Protein AF-A0A970CNE1-F1 (afdb_monomer_lite)

Radius of gyration: 15.37 Å; chains: 1; bounding box: 44×31×36 Å

Foldseek 3Di:
DDPPPDDDDPVLVVLVVVLVVLVVVLVVLVVVCVVPVVSVLVSLLSQLVSLQSQLVSCCPPVVDNVSNVVSPVSSVVSVVVSVVVVVD

Structure (mmCIF, N/CA/C/O backbone):
data_AF-A0A970CNE1-F1
#
_entry.id   AF-A0A970CNE1-F1
#
loop_
_atom_site.group_PDB
_atom_site.id
_atom_site.type_symbol
_atom_site.label_atom_id
_atom_site.label_alt_id
_atom_site.label_comp_id
_atom_site.label_asym_id
_atom_site.label_entity_id
_atom_site.label_seq_id
_atom_site.pdbx_PDB_ins_code
_atom_site.Cartn_x
_atom_site.Cartn_y
_atom_site.Cartn_z
_atom_site.occupancy
_atom_site.B_iso_or_equiv
_atom_site.auth_seq_id
_atom_site.auth_comp_id
_atom_site.auth_asym_id
_atom_site.auth_atom_id
_atom_site.pdbx_PDB_model_num
ATOM 1 N N . MET A 1 1 ? 19.623 -21.012 -14.960 1.00 44.28 1 MET A N 1
ATOM 2 C CA . MET A 1 1 ? 19.693 -20.192 -13.730 1.00 44.28 1 MET A CA 1
ATOM 3 C C . MET A 1 1 ? 20.369 -18.878 -14.083 1.00 44.28 1 MET A C 1
ATOM 5 O O . MET A 1 1 ? 21.590 -18.826 -14.142 1.00 44.28 1 MET A O 1
ATOM 9 N N . ASP A 1 2 ? 19.581 -17.863 -14.434 1.00 43.16 2 ASP A N 1
ATOM 10 C CA . ASP A 1 2 ? 20.099 -16.596 -14.956 1.00 43.16 2 ASP A CA 1
ATOM 11 C C . ASP A 1 2 ? 20.418 -15.637 -13.793 1.00 43.16 2 ASP A C 1
ATOM 13 O O . ASP A 1 2 ? 19.537 -15.199 -13.051 1.00 43.16 2 ASP A O 1
ATOM 17 N N . LYS A 1 3 ? 21.710 -15.370 -13.579 1.00 48.72 3 LYS A N 1
ATOM 18 C CA . LYS A 1 3 ? 22.260 -14.547 -12.488 1.00 48.72 3 LYS A CA 1
ATOM 19 C C . LYS A 1 3 ? 22.131 -13.044 -12.801 1.00 48.72 3 LYS A C 1
ATOM 21 O O . LYS A 1 3 ? 23.131 -12.336 -12.855 1.00 48.72 3 LYS A O 1
ATOM 26 N N . LYS A 1 4 ? 20.911 -12.532 -13.004 1.00 49.03 4 LYS A N 1
ATOM 27 C CA . LYS A 1 4 ? 20.655 -11.104 -13.321 1.00 49.03 4 LYS A CA 1
ATOM 28 C C . LYS A 1 4 ? 20.023 -10.278 -12.192 1.00 49.03 4 LYS A C 1
ATOM 30 O O . LYS A 1 4 ? 19.550 -9.173 -12.433 1.00 49.03 4 LYS A O 1
ATOM 35 N N . HIS A 1 5 ? 20.026 -10.772 -10.955 1.00 50.75 5 HIS A N 1
ATOM 36 C CA . HIS A 1 5 ? 19.289 -10.138 -9.851 1.00 50.75 5 HIS A CA 1
ATOM 37 C C . HIS A 1 5 ? 20.105 -9.251 -8.904 1.00 50.75 5 HIS A C 1
ATOM 39 O O . HIS A 1 5 ? 19.549 -8.783 -7.916 1.00 50.75 5 HIS A O 1
ATOM 45 N N . HIS A 1 6 ? 21.388 -8.983 -9.162 1.00 56.69 6 HIS A N 1
ATOM 46 C CA . HIS A 1 6 ? 22.212 -8.450 -8.075 1.00 56.69 6 HIS A CA 1
ATOM 47 C C . HIS A 1 6 ? 22.161 -6.940 -7.823 1.00 56.69 6 HIS A C 1
ATOM 49 O O . HIS A 1 6 ? 22.647 -6.546 -6.775 1.00 56.69 6 HIS A O 1
ATOM 55 N N . ASN A 1 7 ? 21.543 -6.112 -8.679 1.00 63.09 7 ASN A N 1
ATOM 56 C CA . ASN A 1 7 ? 21.368 -4.677 -8.403 1.00 63.09 7 ASN A CA 1
ATOM 57 C C . ASN A 1 7 ? 20.109 -4.119 -9.088 1.00 63.09 7 ASN A C 1
ATOM 59 O O . ASN A 1 7 ? 20.138 -3.750 -10.262 1.00 63.09 7 ASN A O 1
ATOM 63 N N . LEU A 1 8 ? 18.989 -4.038 -8.361 1.00 69.31 8 LEU A N 1
ATOM 64 C CA . LEU A 1 8 ? 17.861 -3.205 -8.794 1.00 69.31 8 LEU A CA 1
ATOM 65 C C . LEU A 1 8 ? 18.339 -1.747 -8.907 1.00 69.31 8 LEU A C 1
ATOM 67 O O . LEU A 1 8 ? 19.092 -1.313 -8.032 1.00 69.31 8 LEU A O 1
ATOM 71 N N . PRO A 1 9 ? 17.905 -0.974 -9.923 1.00 78.31 9 PRO A N 1
ATOM 72 C CA . PRO A 1 9 ? 18.248 0.442 -9.995 1.00 78.31 9 PRO A CA 1
ATOM 73 C C . PRO A 1 9 ? 17.782 1.155 -8.713 1.00 78.31 9 PRO A C 1
ATOM 75 O O . PRO A 1 9 ? 16.760 0.747 -8.148 1.00 78.31 9 PRO A O 1
ATOM 78 N N . PRO A 1 10 ? 18.473 2.218 -8.258 1.00 76.94 10 PRO A N 1
ATOM 79 C CA . PRO A 1 10 ? 18.212 2.857 -6.962 1.00 76.94 10 PRO A CA 1
ATOM 80 C C . PRO A 1 10 ? 16.728 3.183 -6.733 1.00 76.94 10 PRO A C 1
ATOM 82 O O . PRO A 1 10 ? 16.165 2.892 -5.682 1.00 76.94 10 PRO A O 1
ATOM 85 N N . ASN A 1 11 ? 16.045 3.658 -7.778 1.00 78.19 11 ASN A N 1
ATOM 86 C CA . ASN A 1 11 ? 14.622 4.002 -7.734 1.00 78.19 11 ASN A CA 1
ATOM 87 C C . ASN A 1 11 ? 13.696 2.806 -7.451 1.00 78.19 11 ASN A C 1
ATOM 89 O O . ASN A 1 11 ? 12.613 2.985 -6.899 1.00 78.19 11 ASN A O 1
ATOM 93 N N . ASN A 1 12 ? 14.087 1.591 -7.838 1.00 85.25 12 ASN A N 1
ATOM 94 C CA . ASN A 1 12 ? 13.315 0.381 -7.554 1.00 85.25 12 ASN A CA 1
ATOM 95 C C . ASN A 1 12 ? 13.545 -0.099 -6.113 1.00 85.25 12 ASN A C 1
ATOM 97 O O . ASN A 1 12 ? 12.617 -0.609 -5.492 1.00 85.25 12 ASN A O 1
ATOM 101 N N . GLN A 1 13 ? 14.748 0.105 -5.565 1.00 88.75 13 GLN A N 1
ATOM 102 C CA . GLN A 1 13 ? 15.043 -0.200 -4.161 1.00 88.75 13 GLN A CA 1
ATOM 103 C C . GLN A 1 13 ? 14.247 0.709 -3.219 1.00 88.75 13 GLN A C 1
ATOM 105 O O . GLN A 1 13 ? 13.671 0.228 -2.248 1.00 88.75 13 GLN A O 1
ATOM 110 N N . ILE A 1 14 ? 14.133 2.000 -3.554 1.00 90.69 14 ILE A N 1
ATOM 111 C CA . ILE A 1 14 ? 13.315 2.965 -2.803 1.00 90.69 14 ILE A CA 1
ATOM 112 C C . ILE A 1 14 ? 11.846 2.526 -2.771 1.00 90.69 14 ILE A C 1
ATOM 114 O O . ILE A 1 14 ? 11.232 2.521 -1.708 1.00 90.69 14 ILE A O 1
ATOM 118 N N . GLY A 1 15 ? 11.288 2.107 -3.912 1.00 90.31 15 GLY A N 1
ATOM 119 C CA . GLY A 1 15 ? 9.912 1.606 -3.975 1.00 90.31 15 GLY A CA 1
ATOM 120 C C . GLY A 1 15 ? 9.676 0.408 -3.050 1.00 90.31 15 GLY A C 1
ATOM 121 O O . GLY A 1 15 ? 8.671 0.366 -2.339 1.00 90.31 15 GLY A O 1
ATOM 122 N N . LEU A 1 16 ? 10.618 -0.540 -3.007 1.00 93.62 16 LEU A N 1
ATOM 123 C CA . LEU A 1 16 ? 10.555 -1.692 -2.102 1.00 93.62 16 LEU A CA 1
ATOM 124 C C . LEU A 1 16 ? 10.705 -1.288 -0.630 1.00 93.62 16 LEU A C 1
ATOM 126 O O . LEU A 1 16 ? 9.987 -1.816 0.214 1.00 93.62 16 LEU A O 1
ATOM 130 N N . LEU A 1 17 ? 11.581 -0.330 -0.320 1.00 94.44 17 LEU A N 1
ATOM 131 C CA . LEU A 1 17 ? 11.741 0.192 1.037 1.00 94.44 17 LEU A CA 1
ATOM 132 C C .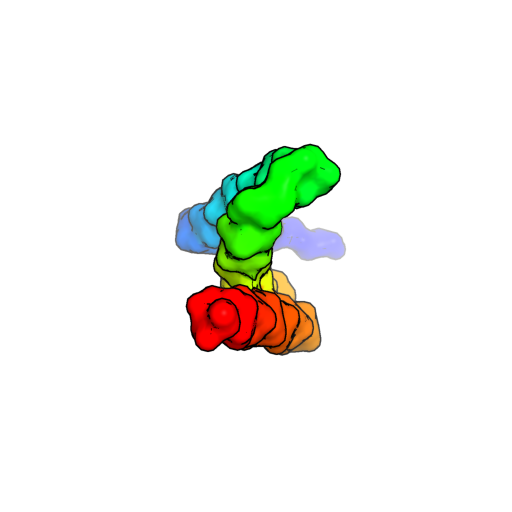 LEU A 1 17 ? 10.445 0.845 1.537 1.00 94.44 17 LEU A C 1
ATOM 134 O O . LEU A 1 17 ? 9.990 0.530 2.634 1.00 94.44 17 LEU A O 1
ATOM 138 N N . ILE A 1 18 ? 9.814 1.690 0.714 1.00 95.50 18 ILE A N 1
ATOM 139 C CA . ILE A 1 18 ? 8.520 2.314 1.031 1.00 95.50 18 ILE A CA 1
ATOM 140 C C . ILE A 1 18 ? 7.452 1.241 1.259 1.00 95.50 18 ILE A C 1
ATOM 142 O O . ILE A 1 18 ? 6.695 1.329 2.223 1.00 95.50 18 ILE A O 1
ATOM 146 N N . GLN A 1 19 ? 7.409 0.204 0.416 1.00 96.31 19 GLN A N 1
ATOM 147 C CA . GLN A 1 19 ? 6.483 -0.913 0.597 1.00 96.31 19 GLN A CA 1
ATOM 148 C C . GLN A 1 19 ? 6.707 -1.622 1.937 1.00 96.31 19 GLN A C 1
ATOM 150 O O . GLN A 1 19 ? 5.740 -1.853 2.655 1.00 96.31 19 GLN A O 1
ATOM 155 N N . CYS A 1 20 ? 7.952 -1.935 2.305 1.00 96.88 20 CYS A N 1
ATOM 156 C CA . CYS A 1 20 ? 8.267 -2.568 3.588 1.00 96.88 20 CYS A CA 1
ATOM 157 C C . CYS A 1 20 ? 7.855 -1.698 4.782 1.00 96.88 20 CYS A C 1
ATOM 159 O O . CYS A 1 20 ? 7.257 -2.207 5.729 1.00 96.88 20 CYS A O 1
ATOM 161 N N . ILE A 1 21 ? 8.128 -0.392 4.723 1.00 97.38 21 ILE A N 1
ATOM 162 C CA . ILE A 1 21 ? 7.727 0.561 5.765 1.00 97.38 21 ILE A CA 1
ATOM 163 C C . ILE A 1 21 ? 6.199 0.589 5.903 1.00 97.38 21 ILE A C 1
ATOM 165 O O . ILE A 1 21 ? 5.677 0.489 7.011 1.00 97.38 21 ILE A O 1
ATOM 169 N N . LEU A 1 22 ? 5.467 0.663 4.788 1.00 96.94 22 LEU A N 1
ATOM 170 C CA . LEU A 1 22 ? 4.004 0.651 4.804 1.00 96.94 22 LEU A CA 1
ATOM 171 C C . LEU A 1 22 ? 3.439 -0.672 5.328 1.00 96.94 22 LEU A C 1
ATOM 173 O O . LEU A 1 22 ? 2.504 -0.641 6.118 1.00 96.94 22 LEU A O 1
ATOM 177 N N . VAL A 1 23 ? 4.010 -1.822 4.951 1.00 97.75 23 VAL A N 1
ATOM 178 C CA . VAL A 1 23 ? 3.613 -3.130 5.504 1.00 97.75 23 VAL A CA 1
ATOM 179 C C . VAL A 1 23 ? 3.777 -3.143 7.021 1.00 97.75 23 VAL A C 1
ATOM 181 O O . VAL A 1 23 ? 2.860 -3.563 7.724 1.00 97.75 23 VAL A O 1
ATOM 184 N N . PHE A 1 24 ? 4.909 -2.652 7.531 1.00 97.56 24 PHE A N 1
ATOM 185 C CA . PHE A 1 24 ? 5.145 -2.559 8.970 1.00 97.56 24 PHE A CA 1
ATOM 186 C C . PHE A 1 24 ? 4.071 -1.709 9.662 1.00 97.56 24 PHE A C 1
ATOM 188 O O . PHE A 1 24 ? 3.463 -2.164 10.630 1.00 97.56 24 PHE A O 1
ATOM 195 N N . PHE A 1 25 ? 3.771 -0.519 9.131 1.00 96.50 25 PHE A N 1
ATOM 196 C CA . PHE A 1 25 ? 2.711 0.327 9.679 1.00 96.50 25 PHE A CA 1
ATOM 197 C C . PHE A 1 25 ? 1.338 -0.338 9.619 1.00 9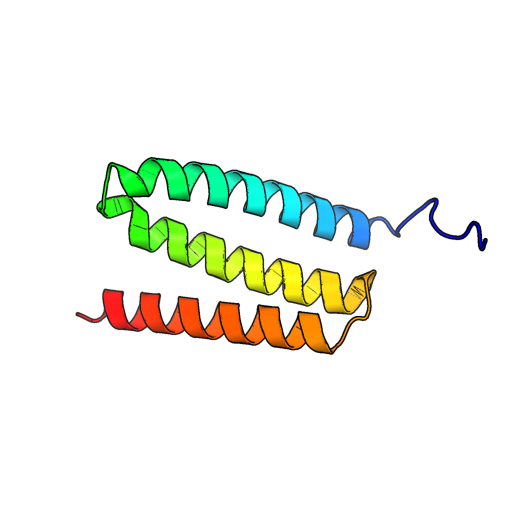6.50 25 PHE A C 1
ATOM 199 O O . PHE A 1 25 ? 0.628 -0.308 10.618 1.00 96.50 25 PHE A O 1
ATOM 206 N N . VAL A 1 26 ? 0.972 -0.978 8.504 1.00 97.00 26 VAL A N 1
ATOM 207 C CA . VAL A 1 26 ? -0.304 -1.701 8.384 1.00 97.00 26 VAL A CA 1
ATOM 208 C C . VAL A 1 26 ? -0.425 -2.770 9.466 1.00 97.00 26 VAL A C 1
ATOM 210 O O . VAL A 1 26 ? -1.454 -2.831 10.127 1.00 97.00 26 VAL A O 1
ATOM 213 N N . ILE A 1 27 ? 0.617 -3.571 9.705 1.00 97.44 27 ILE A N 1
ATOM 214 C CA . ILE A 1 27 ? 0.590 -4.616 10.740 1.00 97.44 27 ILE A CA 1
ATOM 215 C C . ILE A 1 27 ? 0.362 -4.004 12.127 1.00 97.44 27 ILE A C 1
ATOM 217 O O . ILE A 1 27 ? -0.516 -4.457 12.859 1.00 97.44 27 ILE A O 1
ATOM 221 N N . VAL A 1 28 ? 1.110 -2.954 12.476 1.00 97.00 28 VAL A N 1
ATOM 222 C CA . VAL A 1 28 ? 0.970 -2.265 13.770 1.00 97.00 28 VAL A CA 1
ATOM 223 C C . VAL A 1 28 ? -0.438 -1.689 13.934 1.00 97.00 28 VAL A C 1
ATOM 225 O O . VAL A 1 28 ? -1.078 -1.897 14.963 1.00 97.00 28 VAL A O 1
ATOM 228 N N . TYR A 1 29 ? -0.951 -1.011 12.910 1.00 95.75 29 TYR A N 1
ATOM 229 C CA . TYR A 1 29 ? -2.269 -0.379 12.940 1.00 95.75 29 TYR A CA 1
ATOM 230 C C . TYR A 1 29 ? -3.414 -1.395 12.962 1.00 95.75 29 TYR A C 1
ATOM 232 O O . TYR A 1 29 ? -4.394 -1.175 13.668 1.00 95.75 29 TYR A O 1
ATOM 240 N N . ILE A 1 30 ? -3.281 -2.532 12.271 1.00 95.19 30 ILE A N 1
ATOM 241 C CA . ILE A 1 30 ? -4.237 -3.642 12.369 1.00 95.19 30 ILE A CA 1
ATOM 242 C C . ILE A 1 30 ? -4.330 -4.122 13.818 1.00 95.19 30 ILE A C 1
ATOM 244 O O . ILE A 1 30 ? -5.438 -4.216 14.344 1.00 95.19 30 ILE A O 1
ATOM 248 N N . ILE A 1 31 ? -3.188 -4.364 14.473 1.00 97.19 31 ILE A N 1
ATOM 249 C CA . ILE A 1 31 ? -3.155 -4.818 15.870 1.00 97.19 31 ILE A CA 1
ATOM 250 C C . ILE A 1 31 ? -3.832 -3.791 16.779 1.00 97.19 31 ILE A C 1
ATOM 252 O O . ILE A 1 31 ? -4.715 -4.159 17.543 1.00 97.19 31 ILE A O 1
ATOM 256 N N . ILE A 1 32 ? -3.475 -2.509 16.672 1.00 96.69 32 ILE A N 1
ATOM 257 C CA . ILE A 1 32 ? -4.075 -1.446 17.494 1.00 96.69 32 ILE A CA 1
ATOM 258 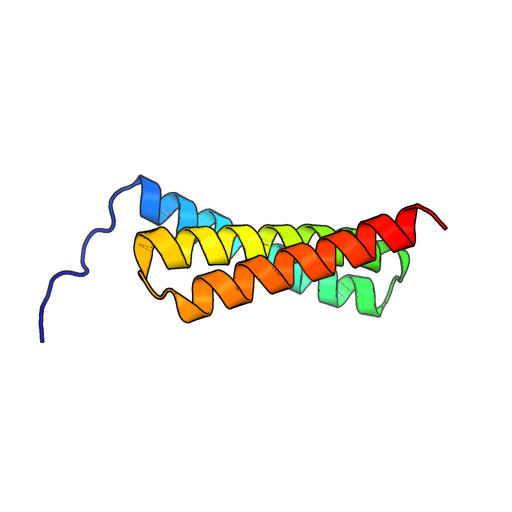C C . ILE A 1 32 ? -5.586 -1.345 17.241 1.00 96.69 32 ILE A C 1
ATOM 260 O O . ILE A 1 32 ? -6.367 -1.260 18.186 1.00 96.69 32 ILE A O 1
ATOM 264 N N . SER A 1 33 ? -6.016 -1.420 15.979 1.00 95.75 33 SER A N 1
ATOM 265 C CA . SER A 1 33 ? -7.431 -1.309 15.607 1.00 95.75 33 SER A CA 1
ATOM 266 C C . SER A 1 33 ? -8.303 -2.465 16.100 1.00 95.75 33 SER A C 1
ATOM 268 O O . SER A 1 33 ? -9.521 -2.318 16.162 1.00 95.75 33 SER A O 1
ATOM 270 N N . ALA A 1 34 ? -7.696 -3.595 16.479 1.00 94.50 34 ALA A N 1
ATOM 271 C CA . ALA A 1 34 ? -8.407 -4.700 17.116 1.00 94.50 34 ALA A CA 1
ATOM 272 C C . ALA A 1 34 ? -8.836 -4.372 18.557 1.00 94.50 34 ALA A C 1
ATOM 274 O O . ALA A 1 34 ? -9.769 -4.990 19.065 1.00 94.50 34 ALA A O 1
ATOM 275 N N . PHE A 1 35 ? -8.174 -3.406 19.201 1.00 96.88 35 PHE A N 1
ATOM 276 C CA . PHE A 1 35 ? -8.497 -2.949 20.554 1.00 96.88 35 PHE A CA 1
ATOM 277 C C . PHE A 1 35 ? -9.249 -1.616 20.547 1.00 96.88 35 PHE A C 1
ATOM 279 O O . PHE A 1 35 ? -10.155 -1.426 21.350 1.00 96.88 35 PHE A O 1
ATOM 286 N N . GLU A 1 36 ? -8.907 -0.717 19.623 1.00 94.12 36 GLU A N 1
ATOM 287 C CA . GLU A 1 36 ? -9.444 0.643 19.568 1.00 94.12 36 GLU A CA 1
ATOM 288 C C . GLU A 1 36 ? -10.022 0.955 18.181 1.00 94.12 36 GLU A C 1
ATOM 290 O O . GLU A 1 36 ? -9.298 1.157 17.200 1.00 94.12 36 GLU A O 1
ATOM 295 N N . SER A 1 37 ? -11.353 1.041 18.095 1.00 91.81 37 SER A N 1
ATOM 296 C CA . SER A 1 37 ? -12.081 1.203 16.826 1.00 91.81 37 SER A CA 1
ATOM 297 C C . SER A 1 37 ? -11.788 2.525 16.108 1.00 91.81 37 SER A C 1
ATOM 299 O O . SER A 1 37 ? -11.906 2.600 14.884 1.00 91.81 37 SER A O 1
ATOM 301 N N . VAL A 1 38 ? -11.328 3.546 16.838 1.00 92.06 38 VAL A N 1
ATOM 302 C CA . VAL A 1 38 ? -10.903 4.846 16.289 1.00 92.06 38 VAL A CA 1
ATOM 303 C C . VAL A 1 38 ? -9.784 4.686 15.250 1.00 92.06 38 VAL A C 1
ATOM 305 O O . VAL A 1 38 ? -9.697 5.468 14.303 1.00 92.06 38 VAL A O 1
ATOM 308 N N . PHE A 1 39 ? -8.960 3.640 15.362 1.00 92.81 39 PHE A N 1
ATOM 309 C CA . PHE A 1 39 ? -7.861 3.391 14.429 1.00 92.81 39 PHE A CA 1
ATOM 310 C C . PHE A 1 39 ? -8.281 2.668 13.146 1.00 92.81 39 PHE A C 1
ATOM 312 O O . PHE A 1 39 ? -7.475 2.597 12.222 1.00 92.81 39 PHE A O 1
ATOM 319 N N . LEU A 1 40 ? -9.525 2.188 13.022 1.00 92.06 40 LEU A N 1
ATOM 320 C CA . LEU A 1 40 ? -9.978 1.460 11.830 1.00 92.06 40 LEU A CA 1
ATOM 321 C C . LEU A 1 40 ? -9.850 2.290 10.546 1.00 92.06 40 LEU A C 1
ATOM 323 O O . LEU A 1 40 ? -9.345 1.787 9.543 1.00 92.06 40 LEU A O 1
ATOM 327 N N . ILE A 1 41 ? -10.256 3.563 10.580 1.00 93.44 41 ILE A N 1
ATOM 328 C CA . ILE A 1 41 ? -10.172 4.456 9.415 1.00 93.44 41 ILE A CA 1
ATOM 329 C C . ILE A 1 41 ? -8.702 4.713 9.024 1.00 93.44 41 ILE A C 1
ATOM 331 O O . ILE A 1 41 ? -8.351 4.455 7.868 1.00 93.44 41 ILE A O 1
ATOM 335 N N . PRO A 1 42 ? -7.806 5.139 9.942 1.00 93.81 42 PRO A N 1
ATOM 336 C CA . PRO A 1 42 ? -6.374 5.223 9.656 1.00 93.81 42 PRO A CA 1
ATOM 337 C C . PRO A 1 42 ? -5.775 3.931 9.079 1.00 93.81 42 PRO A C 1
ATOM 339 O O . PRO A 1 42 ? -5.050 3.987 8.083 1.00 93.81 42 PRO A O 1
ATOM 342 N N . THR A 1 43 ? -6.114 2.764 9.640 1.00 95.81 43 THR A N 1
ATOM 343 C CA . THR A 1 43 ? -5.646 1.457 9.148 1.00 95.81 43 THR A CA 1
ATOM 344 C C . THR A 1 43 ? -6.062 1.226 7.699 1.00 95.81 43 THR A C 1
ATOM 346 O O . THR A 1 43 ? -5.242 0.815 6.875 1.00 95.81 43 THR A O 1
ATOM 349 N N . GLN A 1 44 ? -7.318 1.518 7.354 1.00 95.25 44 GLN A N 1
ATOM 350 C CA . GLN A 1 44 ? -7.835 1.369 5.993 1.00 95.25 44 GLN A CA 1
ATOM 351 C C . GLN A 1 44 ? -7.147 2.325 5.009 1.00 95.25 44 GLN A C 1
ATOM 353 O O . GLN A 1 44 ? -6.777 1.900 3.915 1.00 95.25 44 GLN A O 1
ATOM 358 N N . ILE A 1 45 ? -6.893 3.578 5.401 1.00 95.62 45 ILE A N 1
ATOM 359 C CA . ILE A 1 45 ? -6.171 4.557 4.570 1.00 95.62 45 ILE A CA 1
ATOM 360 C C . ILE A 1 45 ? -4.751 4.069 4.268 1.00 95.62 45 ILE A C 1
ATOM 362 O O . ILE A 1 45 ? -4.343 4.021 3.105 1.00 95.62 45 ILE A O 1
ATOM 366 N N . ILE A 1 46 ? -4.000 3.664 5.295 1.00 96.75 46 ILE A N 1
ATOM 367 C CA . ILE A 1 46 ? -2.623 3.179 5.125 1.00 96.75 46 ILE A CA 1
ATOM 368 C C . ILE A 1 46 ? -2.613 1.881 4.305 1.00 96.75 46 ILE A C 1
ATOM 370 O O . ILE A 1 46 ? -1.756 1.707 3.438 1.00 96.75 46 ILE A O 1
ATOM 374 N N . THR A 1 47 ? -3.593 0.997 4.508 1.00 96.94 47 THR A N 1
ATOM 375 C CA . THR A 1 47 ? -3.739 -0.233 3.714 1.00 96.94 47 THR A CA 1
ATOM 376 C C . THR A 1 47 ? -4.027 0.081 2.246 1.00 96.94 47 THR A C 1
ATOM 378 O O . THR A 1 47 ? -3.401 -0.504 1.364 1.00 96.94 47 THR A O 1
ATOM 381 N N . SER A 1 48 ? -4.908 1.040 1.951 1.00 97.62 48 SER A N 1
ATOM 382 C CA . SER A 1 48 ? -5.163 1.500 0.581 1.00 97.62 48 SER A CA 1
ATOM 383 C C . SER A 1 48 ? -3.893 2.045 -0.074 1.00 97.62 48 SER A C 1
ATOM 385 O O . SER A 1 48 ? -3.603 1.704 -1.223 1.00 97.62 48 SER A O 1
ATOM 387 N N . LEU A 1 49 ? -3.113 2.849 0.652 1.00 97.25 49 LEU A N 1
ATOM 388 C CA . LEU A 1 49 ? -1.844 3.383 0.163 1.00 97.25 49 LEU A CA 1
ATOM 389 C C . LEU A 1 49 ? -0.833 2.262 -0.114 1.00 97.25 49 LEU A C 1
ATOM 391 O O . LEU A 1 49 ? -0.187 2.260 -1.164 1.00 97.25 49 LEU A O 1
ATOM 395 N N . LEU A 1 50 ? -0.739 1.275 0.783 1.00 97.88 50 LEU A N 1
ATOM 396 C CA . LEU A 1 50 ? 0.093 0.090 0.5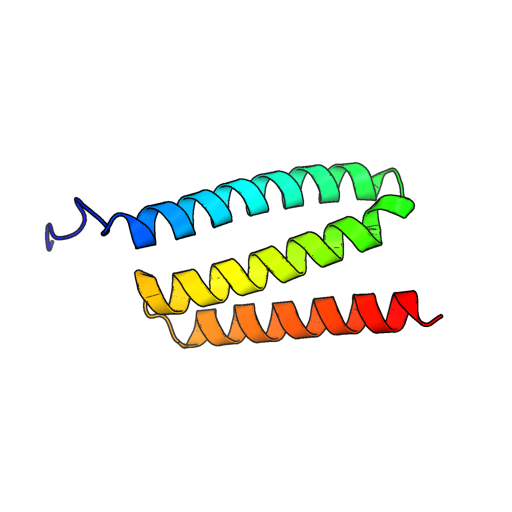90 1.00 97.88 50 LEU A CA 1
ATOM 397 C C . LEU A 1 50 ? -0.289 -0.660 -0.691 1.00 97.88 50 LEU A C 1
ATOM 399 O O . LEU A 1 50 ? 0.599 -1.031 -1.458 1.00 97.88 50 LEU A O 1
ATOM 403 N N . MET A 1 51 ? -1.584 -0.847 -0.954 1.00 98.12 51 MET A N 1
ATOM 404 C CA . MET A 1 51 ? -2.057 -1.519 -2.166 1.00 98.12 51 MET A CA 1
ATOM 405 C C . MET A 1 51 ? -1.639 -0.768 -3.436 1.00 98.12 51 MET A C 1
ATOM 407 O O . MET A 1 51 ? -1.181 -1.393 -4.391 1.00 98.12 51 MET A O 1
ATOM 411 N N . PHE A 1 52 ? -1.693 0.566 -3.450 1.00 97.56 52 PHE A N 1
ATOM 412 C CA . PHE A 1 52 ? -1.204 1.346 -4.593 1.00 97.56 52 PHE A CA 1
ATOM 413 C C . PHE A 1 52 ? 0.313 1.242 -4.779 1.00 97.56 52 PHE A C 1
ATOM 415 O O . PHE A 1 52 ? 0.782 1.089 -5.910 1.00 97.56 52 PHE A O 1
ATOM 422 N N . VAL A 1 53 ? 1.088 1.254 -3.692 1.00 96.62 53 VAL A N 1
ATOM 423 C CA . VAL A 1 53 ? 2.544 1.051 -3.755 1.00 96.62 53 VAL A CA 1
ATOM 424 C C . VAL A 1 53 ? 2.880 -0.360 -4.246 1.00 96.62 53 VAL A C 1
ATOM 426 O O . VAL A 1 53 ? 3.738 -0.513 -5.117 1.00 96.62 53 VAL A O 1
ATOM 429 N N . MET A 1 54 ? 2.170 -1.388 -3.771 1.00 95.94 54 MET A N 1
ATOM 430 C CA . MET A 1 54 ? 2.301 -2.757 -4.274 1.00 95.94 54 MET A CA 1
ATOM 431 C C . MET A 1 54 ? 1.935 -2.846 -5.757 1.00 95.94 54 MET A C 1
ATOM 433 O O . MET A 1 54 ? 2.676 -3.463 -6.517 1.00 95.94 54 MET A O 1
ATOM 437 N N . ALA A 1 55 ? 0.862 -2.190 -6.209 1.00 96.50 55 ALA A N 1
ATOM 438 C CA . ALA A 1 55 ? 0.490 -2.145 -7.623 1.00 96.50 55 ALA A CA 1
ATOM 439 C C . ALA A 1 55 ? 1.593 -1.504 -8.483 1.00 96.50 55 ALA A C 1
ATOM 441 O O . ALA A 1 55 ? 1.969 -2.063 -9.520 1.00 96.50 55 ALA A O 1
ATOM 442 N N . TYR A 1 56 ? 2.152 -0.375 -8.031 1.00 94.31 56 TYR A N 1
ATOM 443 C CA . TYR A 1 56 ? 3.249 0.329 -8.698 1.00 94.31 56 TYR A CA 1
ATOM 444 C C . TYR A 1 56 ? 4.518 -0.527 -8.777 1.00 94.31 56 TYR A C 1
ATOM 446 O O . TYR A 1 56 ? 5.065 -0.734 -9.865 1.00 94.31 56 TYR A O 1
ATOM 454 N N . ASN A 1 57 ? 4.968 -1.074 -7.646 1.00 93.62 57 ASN A N 1
ATOM 455 C CA . ASN A 1 57 ? 6.154 -1.926 -7.585 1.00 93.62 57 ASN A CA 1
ATOM 456 C C . ASN A 1 57 ? 5.958 -3.200 -8.404 1.00 93.62 57 ASN A C 1
ATOM 458 O O . ASN A 1 57 ? 6.857 -3.621 -9.130 1.00 93.62 57 ASN A O 1
ATOM 462 N N . ASN A 1 58 ? 4.769 -3.791 -8.358 1.00 93.25 58 ASN A N 1
ATOM 463 C CA . ASN A 1 58 ? 4.454 -4.980 -9.128 1.00 93.25 58 ASN A CA 1
ATOM 464 C C . ASN A 1 58 ? 4.390 -4.705 -10.637 1.00 93.25 58 ASN A C 1
ATOM 466 O O . ASN A 1 58 ? 4.852 -5.532 -11.418 1.00 93.25 58 ASN A O 1
ATOM 470 N N . HIS A 1 59 ? 3.932 -3.524 -11.059 1.00 92.56 59 HIS A N 1
ATOM 471 C CA . HIS A 1 59 ? 3.986 -3.106 -12.461 1.00 92.56 59 HIS A CA 1
ATOM 472 C C . HIS A 1 59 ? 5.431 -2.871 -12.931 1.00 92.56 59 HIS A C 1
ATOM 474 O O . HIS A 1 59 ? 5.826 -3.327 -14.004 1.00 92.56 59 HIS A O 1
ATOM 480 N N . LYS A 1 60 ? 6.234 -2.168 -12.123 1.00 87.62 60 LYS A N 1
ATOM 481 C CA . LYS A 1 60 ? 7.564 -1.679 -12.513 1.00 87.62 60 LYS A CA 1
ATOM 482 C C . LYS A 1 60 ? 8.685 -2.706 -12.334 1.00 87.62 60 LYS A C 1
ATOM 484 O O . LYS A 1 60 ? 9.577 -2.784 -13.176 1.00 87.62 60 LYS A O 1
ATOM 489 N N . ILE A 1 61 ? 8.660 -3.463 -11.239 1.00 88.38 61 ILE A N 1
ATOM 490 C CA . ILE A 1 61 ? 9.731 -4.382 -10.828 1.00 88.38 61 ILE A CA 1
ATOM 491 C C . ILE A 1 61 ? 9.397 -5.807 -11.268 1.00 88.38 61 ILE A C 1
ATOM 493 O O . ILE A 1 61 ? 10.184 -6.434 -11.972 1.00 88.38 61 ILE A O 1
ATOM 497 N N . PHE A 1 62 ? 8.215 -6.297 -10.890 1.00 83.19 62 PHE A N 1
ATOM 498 C CA . PHE A 1 62 ? 7.821 -7.696 -11.093 1.00 83.19 62 PHE A CA 1
ATOM 499 C C . PHE A 1 62 ? 7.104 -7.947 -12.429 1.00 83.19 62 PHE A C 1
ATOM 501 O O . PHE A 1 62 ? 7.025 -9.086 -12.880 1.00 83.19 62 PHE A O 1
ATOM 508 N N . LYS A 1 63 ? 6.604 -6.888 -13.081 1.00 85.31 63 LYS A N 1
ATOM 509 C CA . LYS A 1 63 ? 5.910 -6.898 -14.382 1.00 85.31 63 LYS A CA 1
ATOM 510 C C . LYS A 1 63 ? 4.707 -7.857 -14.464 1.00 85.31 63 LYS A C 1
ATOM 512 O O . LYS A 1 63 ? 4.302 -8.253 -15.557 1.00 85.31 63 LYS A O 1
ATOM 517 N N . SER A 1 64 ? 4.098 -8.212 -13.330 1.00 87.94 64 SER A N 1
ATOM 518 C CA . SER A 1 64 ? 2.949 -9.125 -13.277 1.00 87.94 64 SER A CA 1
ATOM 519 C C . SER A 1 64 ? 1.628 -8.363 -13.414 1.00 87.94 64 SER A C 1
ATOM 521 O O . SER A 1 64 ? 1.083 -7.854 -12.439 1.00 87.94 64 SER A O 1
ATOM 523 N N . LYS A 1 65 ? 1.074 -8.285 -14.628 1.00 84.19 65 LYS A N 1
ATOM 524 C CA . LYS A 1 65 ? -0.144 -7.494 -14.899 1.00 84.19 65 LYS A CA 1
ATOM 525 C C . LYS A 1 65 ? -1.338 -7.894 -14.021 1.00 84.19 65 LYS A C 1
ATOM 527 O O . LYS A 1 65 ? -2.019 -7.016 -13.503 1.00 84.19 65 LYS A O 1
ATOM 532 N N . GLY A 1 66 ? -1.557 -9.195 -13.810 1.00 90.19 66 GLY A N 1
ATOM 533 C CA . GLY A 1 66 ? -2.678 -9.698 -13.006 1.00 90.19 66 GLY A CA 1
ATOM 534 C C . GLY A 1 66 ? -2.650 -9.182 -11.565 1.00 90.19 66 GLY A C 1
ATOM 535 O O . GLY A 1 66 ? -3.621 -8.587 -11.102 1.00 90.19 66 GLY A O 1
ATOM 536 N N . MET A 1 67 ? -1.504 -9.316 -10.891 1.00 91.06 67 MET A N 1
ATOM 537 C CA . MET A 1 67 ? -1.347 -8.834 -9.514 1.00 91.06 67 MET A CA 1
ATOM 538 C C . MET A 1 67 ? -1.395 -7.304 -9.430 1.00 91.06 67 MET A C 1
ATOM 540 O O . MET A 1 67 ? -1.943 -6.764 -8.475 1.00 91.06 67 MET A O 1
ATOM 544 N N . THR A 1 68 ? -0.909 -6.587 -10.449 1.00 93.38 68 THR A N 1
ATOM 545 C CA . THR A 1 68 ? -1.024 -5.121 -10.503 1.00 93.38 68 THR A CA 1
ATOM 546 C C . THR A 1 68 ? -2.483 -4.679 -10.498 1.00 93.38 68 THR A C 1
ATOM 548 O O . THR A 1 68 ? -2.837 -3.806 -9.708 1.00 93.38 68 THR A O 1
ATOM 551 N N . TYR A 1 69 ? -3.333 -5.285 -11.333 1.00 94.31 69 TYR A N 1
ATOM 552 C CA . TYR A 1 69 ? -4.759 -4.954 -11.349 1.00 94.31 69 TYR A CA 1
ATOM 553 C C . TYR A 1 69 ? -5.450 -5.353 -10.045 1.00 94.31 69 TYR A C 1
ATOM 555 O O . TYR A 1 69 ? -6.239 -4.569 -9.528 1.00 94.31 69 TYR A O 1
ATOM 563 N N . ALA A 1 70 ? -5.113 -6.514 -9.475 1.00 95.88 70 ALA A N 1
ATOM 564 C CA . ALA A 1 70 ? -5.674 -6.958 -8.201 1.00 95.88 70 ALA A CA 1
ATOM 565 C C . ALA A 1 70 ? -5.379 -5.962 -7.065 1.00 95.88 70 ALA A C 1
ATOM 567 O O . ALA A 1 70 ? -6.296 -5.552 -6.351 1.00 95.88 70 ALA A O 1
ATOM 568 N N . TYR A 1 71 ? -4.127 -5.513 -6.935 1.00 96.62 71 TYR A N 1
ATOM 569 C CA . TYR A 1 71 ? -3.746 -4.523 -5.927 1.00 96.62 71 TYR A CA 1
ATOM 570 C C . TYR A 1 71 ? -4.396 -3.161 -6.183 1.00 96.62 71 TYR A C 1
ATOM 572 O O . TYR A 1 71 ? -4.915 -2.545 -5.257 1.00 96.62 71 TYR A O 1
ATOM 580 N N . LEU A 1 72 ? -4.435 -2.705 -7.437 1.00 97.06 72 LEU A N 1
ATOM 581 C CA . LEU A 1 72 ? -5.033 -1.417 -7.788 1.00 97.06 72 LEU A CA 1
ATOM 582 C C . LEU A 1 72 ? -6.542 -1.384 -7.498 1.00 97.06 72 LEU A C 1
ATOM 584 O O . LEU A 1 72 ? -7.017 -0.441 -6.870 1.00 97.06 72 LEU A O 1
ATOM 588 N N . ILE A 1 73 ? -7.282 -2.424 -7.893 1.00 97.44 73 ILE A N 1
ATOM 589 C CA . ILE A 1 73 ? -8.724 -2.546 -7.629 1.00 97.44 73 ILE A CA 1
ATOM 590 C C . ILE A 1 73 ? -8.986 -2.620 -6.123 1.00 97.44 73 ILE A C 1
ATOM 592 O O . ILE A 1 73 ? -9.837 -1.894 -5.616 1.00 97.44 73 ILE A O 1
ATOM 596 N N . THR A 1 74 ? -8.224 -3.442 -5.395 1.00 96.81 74 THR A N 1
ATOM 597 C CA . THR A 1 74 ? -8.350 -3.558 -3.934 1.00 96.81 74 THR A CA 1
ATOM 598 C C . THR A 1 74 ? -8.114 -2.213 -3.246 1.00 96.81 74 THR A C 1
ATOM 600 O O . THR A 1 74 ? -8.900 -1.821 -2.386 1.00 96.81 74 THR A O 1
ATOM 603 N N . GLY A 1 75 ? -7.083 -1.469 -3.661 1.00 96.75 75 GLY A N 1
ATOM 604 C CA . GLY A 1 75 ? -6.810 -0.126 -3.151 1.00 96.75 75 GLY A CA 1
ATOM 605 C C . GLY A 1 75 ? -7.981 0.835 -3.370 1.00 96.75 75 GLY A C 1
ATOM 606 O O . GLY A 1 75 ? -8.400 1.503 -2.430 1.00 96.75 75 GLY A O 1
ATOM 607 N N . ILE A 1 76 ? -8.566 0.854 -4.573 1.00 97.62 76 ILE A N 1
ATOM 608 C CA . ILE A 1 76 ? -9.737 1.693 -4.885 1.00 97.62 76 ILE A CA 1
ATOM 609 C C . ILE A 1 76 ? -10.943 1.309 -4.023 1.00 97.62 76 ILE A C 1
ATOM 611 O O . ILE A 1 76 ? -11.596 2.191 -3.472 1.00 97.62 76 ILE A O 1
ATOM 615 N N . ILE A 1 77 ? -11.236 0.014 -3.879 1.00 97.25 77 ILE A N 1
ATOM 616 C CA . ILE A 1 77 ? -12.374 -0.462 -3.079 1.00 97.25 77 ILE A CA 1
ATOM 617 C C . ILE A 1 77 ? -12.237 -0.010 -1.622 1.00 97.25 77 ILE A C 1
ATOM 619 O O . ILE A 1 77 ? -13.187 0.539 -1.066 1.00 97.25 77 ILE A O 1
ATOM 623 N N . ILE A 1 78 ? -11.059 -0.189 -1.017 1.00 96.25 78 ILE A N 1
ATOM 624 C CA . ILE A 1 78 ? -10.807 0.243 0.365 1.00 96.25 78 ILE A CA 1
ATOM 625 C C . ILE A 1 78 ? -10.988 1.759 0.490 1.00 96.25 78 ILE A C 1
ATOM 627 O O . ILE A 1 78 ? -11.647 2.220 1.419 1.00 96.25 78 ILE A O 1
ATOM 631 N N . LEU A 1 79 ? -10.464 2.536 -0.461 1.00 95.62 79 LEU A N 1
ATOM 632 C CA . LEU A 1 79 ? -10.593 3.992 -0.446 1.00 95.62 79 LEU A CA 1
ATOM 633 C C . LEU A 1 79 ? -12.058 4.447 -0.543 1.00 95.62 79 LEU A C 1
ATOM 635 O O . LEU A 1 79 ? -12.466 5.353 0.179 1.00 95.62 79 LEU A O 1
ATOM 639 N N . LEU A 1 80 ? -12.864 3.804 -1.392 1.00 95.81 80 LEU A N 1
ATOM 640 C CA . LEU A 1 80 ? -14.296 4.095 -1.512 1.00 95.81 80 LEU A CA 1
ATOM 641 C C . LEU A 1 80 ? -15.058 3.771 -0.223 1.00 95.81 80 LEU A C 1
ATOM 643 O O . LEU A 1 80 ? -15.932 4.543 0.167 1.00 95.81 80 LEU A O 1
ATOM 647 N N . ILE A 1 81 ? -14.711 2.673 0.456 1.00 93.62 81 ILE A N 1
ATOM 648 C CA . ILE A 1 81 ? -15.279 2.325 1.766 1.00 93.62 81 ILE A CA 1
ATOM 649 C C . ILE A 1 81 ? -14.944 3.409 2.795 1.00 93.62 81 ILE A C 1
ATOM 651 O O . ILE A 1 81 ? -15.838 3.861 3.506 1.00 93.62 81 ILE A O 1
ATOM 655 N N . VAL A 1 82 ? -13.687 3.864 2.841 1.00 93.75 82 VAL A N 1
ATOM 656 C CA . VAL A 1 82 ? -13.252 4.937 3.748 1.00 93.75 82 VAL A CA 1
ATOM 657 C C . VAL A 1 82 ? -14.016 6.230 3.476 1.00 93.75 82 VAL A C 1
ATOM 659 O O . VAL A 1 82 ? -14.581 6.809 4.398 1.00 93.75 82 VAL A O 1
ATOM 662 N N . ILE A 1 83 ? -14.073 6.675 2.217 1.00 93.19 83 ILE A N 1
ATOM 663 C CA . ILE A 1 83 ? -14.769 7.913 1.837 1.00 93.19 83 ILE A CA 1
ATOM 664 C C . ILE A 1 83 ? -16.264 7.806 2.159 1.00 93.19 83 ILE A C 1
ATOM 666 O O . ILE A 1 83 ? -16.8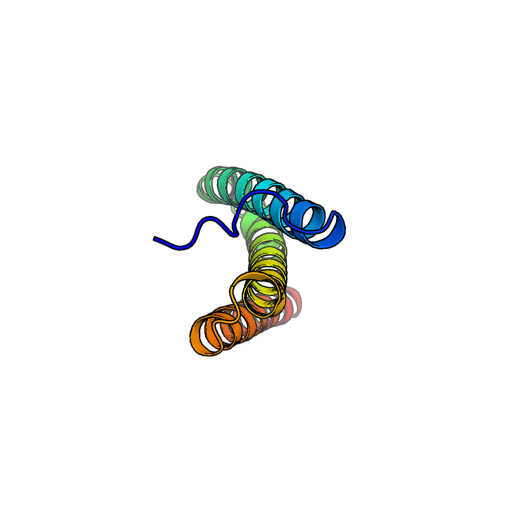30 8.717 2.756 1.00 93.19 83 ILE A O 1
ATOM 670 N N . GLY A 1 84 ? -16.903 6.686 1.817 1.00 90.44 84 GLY A N 1
ATOM 671 C CA . GLY A 1 84 ? -18.312 6.450 2.129 1.00 90.44 84 GLY A CA 1
ATOM 672 C C . GLY A 1 84 ? -18.599 6.355 3.631 1.00 90.44 84 GLY A C 1
ATOM 673 O O . GLY A 1 84 ? -19.697 6.701 4.058 1.00 90.44 84 GLY A O 1
ATOM 674 N N . GLY A 1 85 ? -17.627 5.906 4.429 1.00 83.44 85 GLY A N 1
ATOM 675 C CA . GLY A 1 85 ? -17.698 5.888 5.889 1.00 83.44 85 GLY A CA 1
ATOM 676 C C . GLY A 1 85 ? -17.509 7.266 6.526 1.00 83.44 85 GLY A C 1
ATOM 677 O O . GLY A 1 85 ? -18.170 7.553 7.512 1.00 83.44 85 GLY A O 1
ATOM 678 N N . LEU A 1 86 ? -16.660 8.125 5.953 1.00 80.19 86 LEU A N 1
ATOM 679 C CA . LEU A 1 86 ? -16.432 9.500 6.425 1.00 80.19 86 LEU A CA 1
ATOM 680 C C . LEU A 1 86 ? -17.596 10.455 6.124 1.00 80.19 86 LEU A C 1
ATOM 682 O O . LEU A 1 86 ? -17.724 11.485 6.776 1.00 80.19 86 LEU A O 1
ATOM 686 N N . LEU A 1 87 ? -18.405 10.148 5.107 1.00 71.31 87 LEU A N 1
ATOM 687 C CA . LEU A 1 87 ? -19.556 10.959 4.693 1.00 71.31 87 LEU A CA 1
ATOM 688 C C . LEU A 1 87 ? -20.844 10.659 5.486 1.00 71.31 87 LEU A C 1
ATOM 690 O O . LEU A 1 87 ? -21.872 11.275 5.206 1.00 71.31 87 LEU A O 1
ATOM 694 N N . LYS A 1 88 ? -20.808 9.706 6.424 1.00 56.94 88 LYS A N 1
ATOM 695 C CA . LYS A 1 88 ? -21.923 9.338 7.307 1.00 56.94 88 LYS A CA 1
ATOM 696 C C . LYS A 1 88 ? -21.698 9.870 8.713 1.00 56.94 88 LYS A C 1
ATOM 698 O O . LYS A 1 88 ? -22.715 10.246 9.330 1.00 56.94 88 LYS A O 1
#

Secondary structure (DSSP, 8-state):
-----S---HHHHHHHHHHHHHHHHHHHHHHHHTT-GGGHHHHHHHHHHHHHHHHHHIIIII--HHHHHHHHHHHHHHHHHHHHHHT-

pLDDT: mean 89.01, std 13.34, range [43.16, 98.12]

Sequence (88 aa):
MDKKHHNLPPNNQIGLLIQCILVFFVIVYIIISAFESVFLIPTQIITSLLMFVMAYNNHKIFKSKGMTYAYL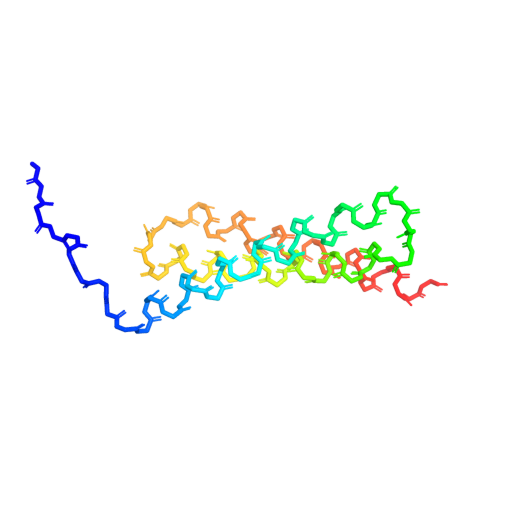ITGIIILLIVIGGLLK